Protein AF-A0ABD3F9X3-F1 (afdb_monomer_lite)

Structure (mmCIF, N/CA/C/O backbone):
data_AF-A0ABD3F9X3-F1
#
_entry.id   AF-A0ABD3F9X3-F1
#
loop_
_atom_site.group_PDB
_atom_site.id
_atom_site.type_symbol
_atom_site.label_atom_id
_atom_site.label_alt_id
_atom_site.label_comp_id
_atom_site.label_asym_id
_atom_site.label_entity_id
_atom_site.label_seq_id
_atom_site.pdbx_PDB_ins_code
_atom_site.Cartn_x
_atom_site.Cartn_y
_atom_site.Cartn_z
_atom_site.occupancy
_atom_site.B_iso_or_equiv
_atom_site.auth_seq_id
_atom_site.auth_comp_id
_atom_site.auth_asym_id
_atom_site.auth_atom_id
_atom_site.pdbx_PDB_model_num
ATOM 1 N N . MET A 1 1 ? 18.627 -18.345 17.639 1.00 71.25 1 MET A N 1
ATOM 2 C CA . MET A 1 1 ? 18.120 -17.095 17.024 1.00 71.25 1 MET A CA 1
ATOM 3 C C . MET A 1 1 ? 18.960 -16.843 15.781 1.00 71.25 1 MET A C 1
ATOM 5 O O . MET A 1 1 ? 20.141 -16.572 15.925 1.00 71.25 1 MET A O 1
ATOM 9 N N . SER A 1 2 ? 18.430 -17.073 14.577 1.00 87.88 2 SER A N 1
ATOM 10 C CA . SER A 1 2 ? 19.226 -16.998 13.341 1.00 87.88 2 SER A CA 1
ATOM 11 C C . SER A 1 2 ? 19.118 -15.614 12.701 1.00 87.88 2 SER A C 1
ATOM 13 O O . SER A 1 2 ? 18.020 -15.189 12.336 1.00 87.88 2 SER A O 1
ATOM 15 N N . ILE A 1 3 ? 20.249 -14.930 12.536 1.00 94.19 3 ILE A N 1
ATOM 16 C CA . ILE A 1 3 ? 20.340 -13.693 11.751 1.00 94.19 3 ILE A CA 1
ATOM 17 C C . ILE A 1 3 ? 20.357 -14.060 10.264 1.00 94.19 3 ILE A C 1
ATOM 19 O O . ILE A 1 3 ? 21.033 -15.006 9.862 1.00 94.19 3 ILE A O 1
ATOM 23 N N . ARG A 1 4 ? 19.620 -13.312 9.435 1.00 95.94 4 ARG A N 1
ATOM 24 C CA . ARG A 1 4 ? 19.539 -13.548 7.985 1.00 95.94 4 ARG A CA 1
ATOM 25 C C . ARG A 1 4 ? 20.047 -12.344 7.201 1.00 95.94 4 ARG A C 1
ATOM 27 O O . ARG A 1 4 ? 19.540 -11.240 7.371 1.00 95.94 4 ARG A O 1
ATOM 34 N N . LEU A 1 5 ? 20.977 -12.567 6.272 1.00 95.38 5 LEU A N 1
ATOM 35 C CA . LEU A 1 5 ? 21.348 -11.581 5.255 1.00 95.38 5 LEU A CA 1
ATOM 36 C C . LEU A 1 5 ? 20.452 -11.753 4.021 1.00 95.38 5 LEU A C 1
ATOM 38 O O . LEU A 1 5 ? 20.379 -12.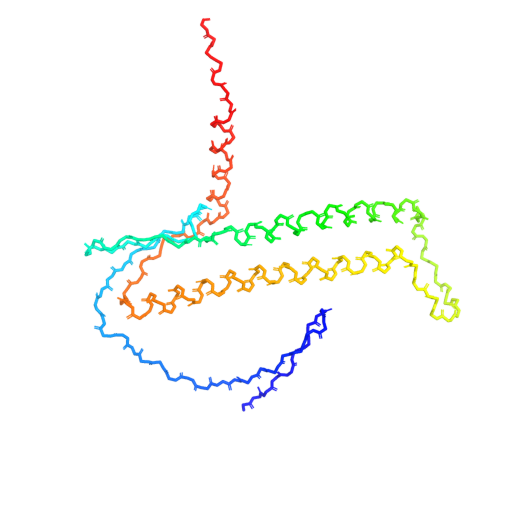833 3.436 1.00 95.38 5 LEU A O 1
ATOM 42 N N . GLN A 1 6 ? 19.772 -10.689 3.605 1.00 94.88 6 GLN A N 1
ATOM 43 C CA . GLN A 1 6 ? 18.919 -10.672 2.421 1.00 94.88 6 GLN A CA 1
ATOM 44 C C . GLN A 1 6 ? 19.454 -9.679 1.391 1.00 94.88 6 GLN A C 1
ATOM 46 O O . GLN A 1 6 ? 19.514 -8.478 1.639 1.00 94.88 6 GLN A O 1
ATOM 51 N N . ARG A 1 7 ? 19.765 -10.171 0.189 1.00 94.38 7 ARG A N 1
ATOM 52 C CA . ARG A 1 7 ? 20.078 -9.339 -0.978 1.00 94.38 7 ARG A CA 1
ATOM 53 C C . ARG A 1 7 ? 18.874 -9.255 -1.908 1.00 94.38 7 ARG A C 1
ATOM 55 O O . ARG A 1 7 ? 18.316 -10.275 -2.311 1.00 94.38 7 ARG A O 1
ATOM 62 N N . LEU A 1 8 ? 18.497 -8.046 -2.309 1.00 89.44 8 LEU A N 1
ATOM 63 C CA . LEU A 1 8 ? 17.461 -7.824 -3.314 1.00 89.44 8 LEU A CA 1
ATOM 64 C C . LEU A 1 8 ? 18.031 -7.864 -4.735 1.00 89.44 8 LEU A C 1
ATOM 66 O O . LEU A 1 8 ? 19.208 -7.590 -4.981 1.00 89.44 8 LEU A O 1
ATOM 70 N N . ARG A 1 9 ? 17.165 -8.145 -5.718 1.00 85.06 9 ARG A N 1
ATOM 71 C CA . ARG A 1 9 ? 17.543 -8.192 -7.145 1.00 85.06 9 ARG A CA 1
ATOM 72 C C . ARG A 1 9 ? 18.016 -6.835 -7.689 1.00 85.06 9 ARG A C 1
ATOM 74 O O . ARG A 1 9 ? 18.514 -6.745 -8.810 1.00 85.06 9 ARG A O 1
ATOM 81 N N . GLU A 1 10 ? 17.790 -5.774 -6.933 1.00 83.12 10 GLU A N 1
ATOM 82 C CA . GLU A 1 10 ? 18.141 -4.391 -7.209 1.00 83.12 10 GLU A CA 1
ATOM 83 C C . GLU A 1 10 ? 19.488 -4.012 -6.588 1.00 83.12 10 GLU A C 1
ATOM 85 O O . GLU A 1 10 ? 19.955 -2.913 -6.858 1.00 83.12 10 GLU A O 1
ATOM 90 N N . GLY A 1 11 ? 20.141 -4.918 -5.852 1.00 85.00 11 GLY A N 1
ATOM 91 C CA . GLY A 1 11 ? 21.464 -4.704 -5.258 1.00 85.00 11 GLY A CA 1
ATOM 92 C C . GLY A 1 11 ? 21.453 -4.120 -3.846 1.00 85.00 11 GLY A C 1
ATOM 93 O O . GLY A 1 11 ? 22.527 -3.858 -3.325 1.00 85.00 11 GLY A O 1
ATOM 94 N N . GLU A 1 12 ? 20.280 -3.941 -3.237 1.00 88.38 12 GLU A N 1
ATOM 95 C CA . GLU A 1 12 ? 20.146 -3.565 -1.823 1.00 88.38 12 GLU A CA 1
ATOM 96 C C . GLU A 1 12 ? 20.400 -4.784 -0.922 1.00 88.38 12 GLU A C 1
ATOM 98 O O . GLU A 1 12 ? 19.983 -5.897 -1.260 1.00 88.38 12 GLU A O 1
ATOM 103 N N . TYR A 1 13 ? 21.048 -4.568 0.223 1.00 94.25 13 TYR A N 1
ATOM 104 C CA . TYR A 1 13 ? 21.330 -5.588 1.234 1.00 94.25 13 TYR A CA 1
ATOM 105 C C . TYR A 1 13 ? 20.638 -5.219 2.546 1.00 94.25 13 TYR A C 1
ATOM 107 O O . TYR A 1 13 ? 20.617 -4.054 2.928 1.00 94.25 13 TYR A O 1
ATOM 115 N N . PHE A 1 14 ? 20.080 -6.216 3.226 1.00 94.31 14 PHE A N 1
ATOM 116 C CA . PHE A 1 14 ? 19.395 -6.074 4.507 1.00 94.31 14 PHE A CA 1
ATOM 117 C C . PHE A 1 14 ? 19.900 -7.146 5.466 1.00 94.31 14 PHE A C 1
ATOM 119 O O . PHE A 1 14 ? 19.950 -8.320 5.095 1.00 94.31 14 PHE A O 1
ATOM 126 N N . ILE A 1 15 ? 20.228 -6.758 6.696 1.00 96.56 15 ILE A N 1
ATOM 127 C CA . ILE A 1 15 ? 20.427 -7.695 7.803 1.00 96.56 15 ILE A CA 1
ATOM 128 C C . ILE A 1 15 ? 19.105 -7.780 8.556 1.00 96.56 15 ILE A C 1
ATOM 130 O O . ILE A 1 15 ? 18.513 -6.763 8.907 1.00 96.56 15 ILE A O 1
ATOM 134 N N . ILE A 1 16 ? 18.623 -8.998 8.768 1.00 95.31 16 ILE A N 1
ATOM 135 C CA . ILE A 1 16 ? 17.356 -9.269 9.435 1.00 95.31 16 ILE A CA 1
ATOM 136 C C . ILE A 1 16 ? 17.677 -9.973 10.737 1.00 95.31 16 ILE A C 1
ATOM 138 O O . ILE A 1 16 ? 18.122 -11.124 10.746 1.00 95.31 16 ILE A O 1
ATOM 142 N N . VAL A 1 17 ? 17.456 -9.242 11.821 1.00 95.19 17 VAL A N 1
ATOM 143 C CA . VAL A 1 17 ? 17.691 -9.688 13.188 1.00 95.19 17 VAL A CA 1
ATOM 144 C C . VAL A 1 17 ? 16.323 -9.931 13.818 1.00 95.19 17 VAL A C 1
ATOM 146 O O . VAL A 1 17 ? 15.580 -8.971 14.027 1.00 95.19 17 VAL A O 1
ATOM 149 N N . PRO A 1 18 ? 15.933 -11.192 14.073 1.00 94.19 18 PRO A N 1
ATOM 150 C CA . PRO A 1 18 ? 14.741 -11.466 14.864 1.00 94.19 18 PRO A CA 1
ATOM 151 C C . PRO A 1 18 ? 14.894 -10.807 16.235 1.00 94.19 18 PRO A C 1
ATOM 153 O O . PRO A 1 18 ? 15.991 -10.816 16.779 1.00 94.19 18 PRO A O 1
ATOM 156 N N . GLN A 1 19 ? 13.817 -10.275 16.809 1.00 92.38 19 GLN A N 1
ATOM 157 C CA . GLN A 1 19 ? 13.808 -9.742 18.171 1.00 92.38 19 GLN A CA 1
ATOM 158 C C . GLN A 1 19 ? 12.542 -10.220 18.879 1.00 92.38 19 GLN A C 1
ATOM 160 O O . GLN A 1 19 ? 11.452 -10.157 18.312 1.00 92.38 19 GLN A O 1
ATOM 165 N N . LYS A 1 20 ? 12.680 -10.702 20.119 1.00 91.62 20 LYS A N 1
ATOM 166 C CA . LYS A 1 20 ? 11.521 -10.944 20.982 1.00 91.62 20 LYS A CA 1
ATOM 167 C C . LYS A 1 20 ? 11.031 -9.591 21.489 1.00 91.62 20 LYS A C 1
ATOM 169 O O . LYS A 1 20 ? 11.803 -8.862 22.107 1.00 91.62 20 LYS A O 1
ATOM 174 N N . LYS A 1 21 ? 9.773 -9.257 21.214 1.00 90.38 21 LYS A N 1
ATOM 175 C CA . LYS A 1 21 ? 9.135 -8.025 21.681 1.00 90.38 21 LYS A CA 1
ATOM 176 C C . LYS A 1 21 ? 7.919 -8.398 22.518 1.00 90.38 21 LYS A C 1
ATOM 178 O O . LYS A 1 21 ? 7.063 -9.139 22.044 1.00 90.38 21 LYS A O 1
ATOM 183 N N . ALA A 1 22 ? 7.879 -7.916 23.756 1.00 89.94 22 ALA A N 1
ATOM 184 C CA . ALA A 1 22 ? 6.676 -7.979 24.571 1.00 89.94 22 ALA A CA 1
ATOM 185 C C . ALA A 1 22 ? 5.711 -6.883 24.105 1.00 89.94 22 ALA A C 1
ATOM 187 O O . ALA A 1 22 ? 6.139 -5.772 23.784 1.00 89.94 22 ALA A O 1
ATOM 188 N N . PHE A 1 23 ? 4.424 -7.206 24.050 1.00 84.56 23 PHE A N 1
ATOM 189 C CA . PHE A 1 23 ? 3.368 -6.250 23.744 1.00 84.56 23 PHE A CA 1
ATOM 190 C C . PHE A 1 23 ? 2.505 -6.088 24.986 1.00 84.56 23 PHE A C 1
ATOM 192 O O . PHE A 1 23 ? 2.075 -7.080 25.574 1.00 84.56 23 PHE A O 1
ATOM 199 N N . THR A 1 24 ? 2.273 -4.845 25.389 1.00 84.44 24 THR A N 1
ATOM 200 C CA . THR A 1 24 ? 1.299 -4.523 26.427 1.00 84.44 24 THR A CA 1
ATOM 201 C C . THR A 1 24 ? -0.093 -4.545 25.811 1.00 84.44 24 THR A C 1
ATOM 203 O O . THR A 1 24 ? -0.300 -4.072 24.691 1.00 84.44 24 THR A O 1
ATOM 206 N N . ARG A 1 25 ? -1.055 -5.134 26.522 1.00 81.69 25 ARG A N 1
ATOM 207 C CA . ARG A 1 25 ? -2.458 -5.083 26.110 1.00 81.69 25 ARG A CA 1
ATOM 208 C C . ARG A 1 25 ? -2.990 -3.677 26.386 1.00 81.69 25 ARG A C 1
ATOM 210 O O . ARG A 1 25 ? -2.644 -3.093 27.408 1.00 81.69 25 ARG A O 1
ATOM 217 N N . SER A 1 26 ? -3.802 -3.140 25.480 1.00 81.06 26 SER A N 1
ATOM 218 C CA . SER A 1 26 ? -4.503 -1.881 25.739 1.00 81.06 26 SER A CA 1
ATOM 219 C C . SER A 1 26 ? -5.590 -2.093 26.799 1.00 81.06 26 SER A C 1
ATOM 221 O O . SER A 1 26 ? -6.269 -3.120 26.785 1.00 81.06 26 SER A O 1
ATOM 223 N N . GLU A 1 27 ? -5.746 -1.123 27.699 1.00 87.56 27 GLU A N 1
ATOM 224 C CA . GLU A 1 27 ? -6.799 -1.085 28.729 1.00 87.56 27 GLU A CA 1
ATOM 225 C C . GLU A 1 27 ? -8.103 -0.461 28.214 1.00 87.56 27 GLU A C 1
ATOM 227 O O . GLU A 1 27 ? -9.106 -0.404 28.921 1.00 87.56 27 GLU A O 1
ATOM 232 N N . THR A 1 28 ? -8.099 0.029 26.973 1.00 89.00 28 THR A N 1
ATOM 233 C CA . THR A 1 28 ? -9.289 0.602 26.352 1.00 89.00 28 THR A CA 1
ATOM 234 C C . THR A 1 28 ? -10.413 -0.430 26.242 1.00 89.00 28 THR A C 1
ATOM 236 O O . THR A 1 28 ? -10.166 -1.616 26.031 1.00 89.00 28 THR A O 1
ATOM 239 N N . THR A 1 29 ? -11.656 0.034 26.328 1.00 91.94 29 THR A N 1
ATOM 240 C CA . THR A 1 29 ? -12.879 -0.750 26.076 1.00 91.94 29 THR A CA 1
ATOM 241 C C . THR A 1 29 ? -13.571 -0.334 24.778 1.00 91.94 29 THR A C 1
ATOM 243 O O . THR A 1 29 ? -14.627 -0.859 24.428 1.00 91.94 29 THR A O 1
ATOM 246 N N . ARG A 1 30 ? -12.975 0.616 24.047 1.00 93.94 30 ARG A N 1
ATOM 247 C CA . ARG A 1 30 ? -13.586 1.244 22.877 1.00 93.94 30 ARG A CA 1
ATOM 248 C C . ARG A 1 30 ? -13.723 0.266 21.726 1.00 93.94 30 ARG A C 1
ATOM 250 O O . ARG A 1 30 ? -12.880 -0.610 21.522 1.00 93.94 30 ARG A O 1
ATOM 257 N N . VAL A 1 31 ? -14.746 0.485 20.913 1.00 95.19 31 VAL A N 1
ATOM 258 C CA . VAL A 1 31 ? -15.016 -0.304 19.713 1.00 95.19 31 VAL A CA 1
ATOM 259 C C . VAL A 1 31 ? -15.056 0.630 18.515 1.00 95.19 31 VAL A C 1
ATOM 261 O O . VAL A 1 31 ? -15.644 1.703 18.587 1.00 95.19 31 VAL A O 1
ATOM 264 N N . CYS A 1 32 ? -14.446 0.229 17.406 1.00 96.19 32 CYS A N 1
ATOM 265 C CA . CYS A 1 32 ? -14.657 0.896 16.126 1.00 96.19 32 CYS A CA 1
ATOM 266 C C . CYS A 1 32 ? -14.989 -0.114 15.045 1.00 96.19 32 CYS A C 1
ATOM 268 O O . CYS A 1 32 ? -14.612 -1.282 15.126 1.00 96.19 32 CYS A O 1
ATOM 270 N N . ALA A 1 33 ? -15.618 0.366 13.987 1.00 95.31 33 ALA A N 1
ATOM 271 C CA . ALA A 1 33 ? -15.736 -0.352 12.738 1.00 95.31 33 ALA A CA 1
ATOM 272 C C . ALA A 1 33 ? -14.936 0.368 11.644 1.00 95.31 33 ALA A C 1
ATOM 274 O O . ALA A 1 33 ? -14.665 1.570 11.723 1.00 95.31 33 ALA A O 1
ATOM 275 N N . ILE A 1 34 ? -14.471 -0.408 10.670 1.00 94.44 34 ILE A N 1
ATOM 276 C CA . ILE A 1 34 ? -13.576 0.055 9.613 1.00 94.44 34 ILE A CA 1
ATOM 277 C C . ILE A 1 34 ? -14.172 -0.277 8.260 1.00 94.44 34 ILE A C 1
ATOM 279 O O . ILE A 1 34 ? -14.433 -1.442 8.010 1.00 94.44 34 ILE A O 1
ATOM 283 N N . ASP A 1 35 ? -14.278 0.694 7.360 1.00 90.25 35 ASP A N 1
ATOM 284 C CA . ASP A 1 35 ? -14.650 0.447 5.969 1.00 90.25 35 ASP A CA 1
ATOM 285 C C . ASP A 1 35 ? -13.419 0.585 5.066 1.00 90.25 35 ASP A C 1
ATOM 287 O O . ASP A 1 35 ? -12.847 1.682 4.984 1.00 90.25 35 ASP A O 1
ATOM 291 N N . PRO A 1 36 ? -12.968 -0.471 4.372 1.00 87.12 36 PRO A N 1
ATOM 292 C CA . PRO A 1 36 ? -12.105 -0.283 3.212 1.00 87.12 36 PRO A CA 1
ATOM 293 C C . PRO A 1 36 ? -12.832 0.528 2.138 1.00 87.12 36 PRO A C 1
ATOM 295 O O . PRO A 1 36 ? -14.019 0.346 1.903 1.00 87.12 36 PRO A O 1
ATOM 298 N N . GLY A 1 37 ? -12.103 1.361 1.401 1.00 84.06 37 GLY A N 1
ATOM 299 C CA . GLY A 1 37 ? -12.672 2.124 0.294 1.00 84.06 37 GLY A CA 1
ATOM 300 C C . GLY A 1 37 ? -11.819 2.073 -0.968 1.00 84.06 37 GLY A C 1
ATOM 301 O O . GLY A 1 37 ? -10.649 1.692 -0.956 1.00 84.06 37 GLY A O 1
ATOM 302 N N . VAL A 1 38 ? -12.413 2.495 -2.088 1.00 79.56 38 VAL A N 1
ATOM 303 C CA . VAL A 1 38 ? -11.671 2.697 -3.346 1.00 79.56 38 VAL A CA 1
ATOM 304 C C . VAL A 1 38 ? -10.963 4.057 -3.358 1.00 79.56 38 VAL A C 1
ATOM 306 O O . VAL A 1 38 ? -9.834 4.170 -3.832 1.00 79.56 38 VAL A O 1
ATOM 309 N N . ARG A 1 39 ? -11.612 5.102 -2.824 1.00 78.50 39 ARG A N 1
ATOM 310 C CA . ARG A 1 39 ? -11.062 6.471 -2.762 1.00 78.50 39 ARG A CA 1
ATOM 311 C C . ARG A 1 39 ? -10.221 6.705 -1.509 1.00 78.50 39 ARG A C 1
ATOM 313 O O . ARG A 1 39 ? -9.124 7.252 -1.597 1.00 78.50 39 ARG A O 1
ATOM 320 N N . ASN A 1 40 ? -10.737 6.272 -0.364 1.00 84.44 40 ASN A N 1
ATOM 321 C CA . ASN A 1 40 ? -10.026 6.280 0.908 1.00 84.44 40 ASN A CA 1
ATOM 322 C C . ASN A 1 40 ? -9.487 4.883 1.164 1.00 84.44 40 ASN A C 1
ATOM 324 O O . ASN A 1 40 ? -10.186 3.908 0.915 1.00 84.44 40 ASN A O 1
ATOM 328 N N . PHE A 1 41 ? -8.261 4.791 1.668 1.00 86.25 41 PHE A N 1
ATOM 329 C CA . PHE A 1 41 ? -7.660 3.505 1.993 1.00 86.25 41 PHE A CA 1
ATOM 330 C C . PHE A 1 41 ? -8.496 2.774 3.053 1.00 86.25 41 PHE A C 1
ATOM 332 O O . PHE A 1 41 ? -8.853 1.615 2.865 1.00 86.25 41 PHE A O 1
ATOM 339 N N . VAL A 1 42 ? -8.848 3.485 4.126 1.00 91.25 42 VAL A N 1
ATOM 340 C CA . VAL A 1 42 ? -9.698 3.007 5.219 1.00 91.25 42 VAL A CA 1
ATOM 341 C C . VAL A 1 42 ? -10.471 4.193 5.796 1.00 91.25 42 VAL A C 1
ATOM 343 O O . VAL A 1 42 ? -9.880 5.250 6.009 1.00 91.25 42 VAL A O 1
ATOM 346 N N . THR A 1 43 ? -11.754 4.017 6.097 1.00 93.06 43 THR A N 1
ATOM 347 C CA . THR A 1 43 ? -12.542 4.913 6.956 1.00 93.06 43 THR A CA 1
ATOM 348 C C . THR A 1 43 ? -12.790 4.225 8.295 1.00 93.06 43 THR A C 1
ATOM 350 O O . THR A 1 43 ? -13.157 3.059 8.318 1.00 93.06 43 THR A O 1
ATOM 353 N N . VAL A 1 44 ? -12.576 4.920 9.407 1.00 95.12 44 VAL A N 1
ATOM 354 C CA . VAL A 1 44 ? -12.806 4.413 10.766 1.00 95.12 44 VAL A CA 1
ATOM 355 C C . VAL A 1 44 ? -13.969 5.175 11.378 1.00 95.12 44 VAL A C 1
ATOM 357 O O . VAL A 1 44 ? -14.020 6.399 11.248 1.00 95.12 44 VAL A O 1
ATOM 360 N N . TYR A 1 45 ? -14.865 4.465 12.055 1.00 95.25 45 TYR A N 1
ATOM 361 C CA . TYR A 1 45 ? -16.022 5.024 12.750 1.00 95.25 45 TYR A CA 1
ATOM 362 C C . TYR A 1 45 ? -16.194 4.374 14.129 1.00 95.25 45 TYR A C 1
ATOM 364 O O . TYR A 1 45 ? -16.097 3.157 14.286 1.00 95.25 45 TYR A O 1
ATOM 372 N N . ASP A 1 46 ? -16.427 5.212 15.130 1.00 94.06 46 ASP A N 1
ATOM 373 C CA . ASP A 1 46 ? -16.553 4.887 16.553 1.00 94.06 46 ASP A CA 1
ATOM 374 C C . ASP A 1 46 ? -17.918 5.394 17.063 1.00 94.06 46 ASP A C 1
ATOM 376 O O . ASP A 1 46 ? -18.272 6.536 16.746 1.00 94.06 46 ASP A O 1
ATOM 380 N N . PRO A 1 47 ? -18.682 4.604 17.847 1.00 92.94 47 PRO A N 1
ATOM 381 C CA . PRO A 1 47 ? -19.944 5.037 18.456 1.00 92.94 47 PRO A CA 1
ATOM 382 C C . PRO A 1 47 ? -19.848 6.320 19.293 1.00 92.94 47 PRO A C 1
ATOM 384 O O . PRO A 1 47 ? -20.829 7.045 19.409 1.00 92.94 47 PRO A O 1
ATOM 387 N N . GLU A 1 48 ? -18.672 6.638 19.837 1.00 89.62 48 GLU A N 1
ATOM 388 C CA . GLU A 1 48 ? -18.415 7.877 20.585 1.00 89.62 48 GLU A CA 1
ATOM 389 C C . GLU A 1 48 ? -18.223 9.111 19.676 1.00 89.62 48 GLU A C 1
ATOM 391 O O . GLU A 1 48 ? -17.836 10.183 20.139 1.00 89.62 48 GLU A O 1
ATOM 396 N N . GLY A 1 49 ? -18.461 8.977 18.368 1.00 86.12 49 GLY A N 1
ATOM 397 C CA . GLY A 1 49 ? -18.483 10.086 17.413 1.00 86.12 49 GLY A CA 1
ATOM 398 C C . GLY A 1 49 ? -17.161 10.350 16.689 1.00 86.12 49 GLY A C 1
ATOM 399 O O . GLY A 1 49 ? -17.076 11.293 15.901 1.00 86.12 49 GLY A O 1
ATOM 400 N N . ARG A 1 50 ? -16.119 9.529 16.888 1.00 91.25 50 ARG A N 1
ATOM 401 C CA . ARG A 1 50 ? -14.885 9.652 16.092 1.00 91.25 50 ARG A CA 1
ATOM 402 C C . ARG A 1 50 ? -15.077 9.012 14.722 1.00 91.25 50 ARG A C 1
ATOM 404 O O . ARG A 1 50 ? -15.227 7.798 14.618 1.00 91.25 50 ARG A O 1
ATOM 411 N N . ALA A 1 51 ? -14.983 9.822 13.672 1.00 94.50 51 ALA A N 1
ATOM 412 C CA . ALA A 1 51 ? -14.949 9.356 12.293 1.00 94.50 51 ALA A CA 1
ATOM 413 C C . ALA A 1 51 ? -13.791 10.014 11.537 1.00 94.50 51 ALA A C 1
ATOM 415 O O . ALA A 1 51 ? -13.670 11.238 11.516 1.00 94.50 51 ALA A O 1
ATOM 416 N N . PHE A 1 52 ? -12.924 9.215 10.917 1.00 93.44 52 PHE A N 1
ATOM 417 C CA . PHE A 1 52 ? -11.829 9.735 10.096 1.00 93.44 52 PHE A CA 1
ATOM 418 C C . PHE A 1 52 ? -11.471 8.772 8.967 1.00 93.44 52 PHE A C 1
ATOM 420 O O . PHE A 1 52 ? -11.731 7.574 9.039 1.00 93.44 52 PHE A O 1
ATOM 427 N N . SER A 1 53 ? -10.849 9.298 7.914 1.00 92.62 53 SER A N 1
ATOM 428 C CA . SER A 1 53 ? -10.370 8.497 6.789 1.00 92.62 53 SER A CA 1
ATOM 429 C C . SER A 1 53 ? -8.857 8.589 6.641 1.00 92.62 53 SER A C 1
ATOM 431 O O . SER A 1 53 ? -8.242 9.632 6.860 1.00 92.62 53 SER A O 1
ATOM 433 N N . VAL A 1 54 ? -8.254 7.472 6.256 1.00 92.06 54 VAL A N 1
ATOM 434 C CA . VAL A 1 54 ? -6.848 7.355 5.886 1.00 92.06 54 VAL A CA 1
ATOM 435 C C . VAL A 1 54 ? -6.767 7.373 4.366 1.00 92.06 54 VAL A C 1
ATOM 437 O O . VAL A 1 54 ? -7.442 6.598 3.688 1.00 92.06 54 VAL A O 1
ATOM 440 N N . ASN A 1 55 ? -5.931 8.247 3.812 1.00 89.94 55 ASN A N 1
ATOM 441 C CA . ASN A 1 55 ? -5.776 8.420 2.369 1.00 89.94 55 ASN A CA 1
ATOM 442 C C . ASN A 1 55 ? -4.305 8.634 1.965 1.00 89.94 55 ASN A C 1
ATOM 444 O O . ASN A 1 55 ? -3.421 8.816 2.804 1.00 89.94 55 ASN A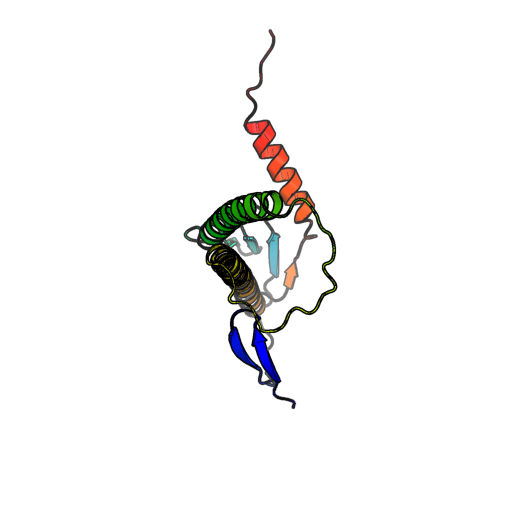 O 1
ATOM 448 N N . ASP A 1 56 ? -4.035 8.575 0.657 1.00 88.56 56 ASP A N 1
ATOM 449 C CA . ASP A 1 56 ? -2.728 8.902 0.066 1.00 88.56 56 ASP A CA 1
ATOM 450 C C . ASP A 1 56 ? -2.563 10.426 -0.031 1.00 88.56 56 ASP A C 1
ATOM 452 O O . ASP A 1 56 ? -2.707 11.024 -1.106 1.00 88.56 56 ASP A O 1
ATOM 456 N N . SER A 1 57 ? -2.280 11.061 1.109 1.00 82.12 57 SER A N 1
ATOM 457 C CA . SER A 1 57 ? -2.042 12.504 1.169 1.00 82.12 57 SER A CA 1
ATOM 458 C C . SER A 1 57 ? -0.949 12.928 0.175 1.00 82.12 57 SER A C 1
ATOM 460 O O . SER A 1 57 ? 0.101 12.291 0.025 1.00 82.12 57 SER A O 1
ATOM 462 N N . GLY A 1 58 ? -1.228 13.988 -0.588 1.00 82.88 58 GLY A N 1
ATOM 463 C CA . GLY A 1 58 ? -0.336 14.481 -1.640 1.00 82.88 58 GLY A CA 1
ATOM 464 C C . GLY A 1 58 ? -0.213 13.574 -2.875 1.00 82.88 58 GLY A C 1
ATOM 465 O O . GLY A 1 58 ? 0.627 13.847 -3.744 1.00 82.88 58 GLY A O 1
ATOM 466 N N . SER A 1 59 ? -1.043 12.525 -2.996 1.00 87.62 59 SER A N 1
ATOM 467 C CA . SER A 1 59 ? -1.058 11.583 -4.127 1.00 87.62 59 SER A CA 1
ATOM 468 C C . SER A 1 59 ? 0.297 10.900 -4.369 1.00 87.62 59 SER A C 1
ATOM 470 O O . SER A 1 59 ? 0.710 10.700 -5.516 1.00 87.62 59 SER A O 1
ATOM 472 N N . THR A 1 60 ? 1.045 10.599 -3.308 1.00 89.38 60 THR A N 1
ATOM 473 C CA . THR A 1 60 ? 2.415 10.077 -3.395 1.00 89.38 60 THR A CA 1
ATOM 474 C C . THR A 1 60 ? 2.452 8.683 -4.016 1.00 89.38 60 THR A C 1
ATOM 476 O O . THR A 1 60 ? 3.253 8.419 -4.921 1.00 89.38 60 T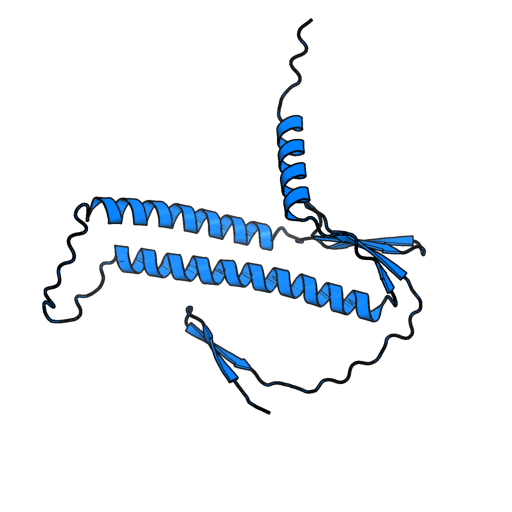HR A O 1
ATOM 479 N N . VAL A 1 61 ? 1.572 7.788 -3.570 1.00 91.62 61 VAL A N 1
ATOM 480 C CA . VAL A 1 61 ? 1.408 6.445 -4.136 1.00 91.62 61 VAL A CA 1
ATOM 481 C C . VAL A 1 61 ? 0.923 6.546 -5.581 1.00 91.62 61 VAL A C 1
ATOM 483 O O . VAL A 1 61 ? 1.529 5.946 -6.475 1.00 91.62 61 VAL A O 1
ATOM 486 N N . LYS A 1 62 ? -0.080 7.392 -5.848 1.00 91.31 62 LYS A N 1
ATOM 487 C CA . LYS A 1 62 ? -0.601 7.630 -7.207 1.00 91.31 62 LYS A CA 1
ATOM 488 C C . LYS A 1 62 ? 0.480 8.128 -8.175 1.00 91.31 62 LYS A C 1
ATOM 490 O O . LYS A 1 62 ? 0.595 7.615 -9.288 1.00 91.31 62 LYS A O 1
ATOM 495 N N . LYS A 1 63 ? 1.316 9.088 -7.766 1.00 93.69 63 LYS A N 1
ATOM 496 C CA . LYS A 1 63 ? 2.442 9.613 -8.567 1.00 93.69 63 LYS A CA 1
ATOM 497 C C . LYS A 1 63 ? 3.448 8.514 -8.915 1.00 93.69 63 LYS A C 1
ATOM 499 O O . LYS A 1 63 ? 3.894 8.422 -10.059 1.00 93.69 63 LYS A O 1
ATOM 504 N N . LYS A 1 64 ? 3.781 7.647 -7.954 1.00 93.62 64 LYS A N 1
ATOM 505 C CA . LYS A 1 64 ? 4.688 6.514 -8.190 1.00 93.62 64 LYS A CA 1
ATOM 506 C C . LYS A 1 64 ? 4.083 5.484 -9.151 1.00 93.62 64 LYS A C 1
ATOM 508 O O . LYS A 1 64 ? 4.813 4.992 -10.009 1.00 93.62 64 LYS A O 1
ATOM 513 N N . PHE A 1 65 ? 2.783 5.189 -9.054 1.00 93.81 65 PHE A N 1
ATOM 514 C CA . PHE A 1 65 ? 2.097 4.314 -10.014 1.00 93.81 65 PHE A CA 1
ATOM 515 C C . PHE A 1 65 ? 2.138 4.883 -11.435 1.00 93.81 65 PHE A C 1
ATOM 517 O O . PHE A 1 65 ? 2.611 4.197 -12.337 1.00 93.81 65 PHE A O 1
ATOM 524 N N . LYS A 1 66 ? 1.801 6.168 -11.615 1.00 95.50 66 LYS A N 1
ATOM 525 C CA . LYS A 1 66 ? 1.923 6.848 -12.918 1.00 95.50 66 LYS A CA 1
ATOM 526 C C . LYS A 1 66 ? 3.337 6.740 -13.499 1.00 95.50 66 LYS A C 1
ATOM 528 O O . LYS A 1 66 ? 3.507 6.444 -14.679 1.00 95.50 66 LYS A O 1
ATOM 533 N N . ALA A 1 67 ? 4.364 6.931 -12.669 1.00 95.62 67 ALA A N 1
ATOM 534 C CA . ALA A 1 67 ? 5.752 6.777 -13.098 1.00 95.62 67 ALA A CA 1
ATOM 535 C C . ALA A 1 67 ? 6.083 5.329 -13.507 1.00 95.62 67 ALA A C 1
ATOM 537 O O . ALA A 1 67 ? 6.802 5.111 -14.482 1.00 95.62 67 ALA A O 1
ATOM 538 N N . VAL A 1 68 ? 5.567 4.331 -12.781 1.00 96.62 68 VAL A N 1
ATOM 539 C CA . VAL A 1 68 ? 5.714 2.911 -13.137 1.00 96.62 68 VAL A CA 1
ATOM 540 C C . VAL A 1 68 ? 5.065 2.614 -14.483 1.00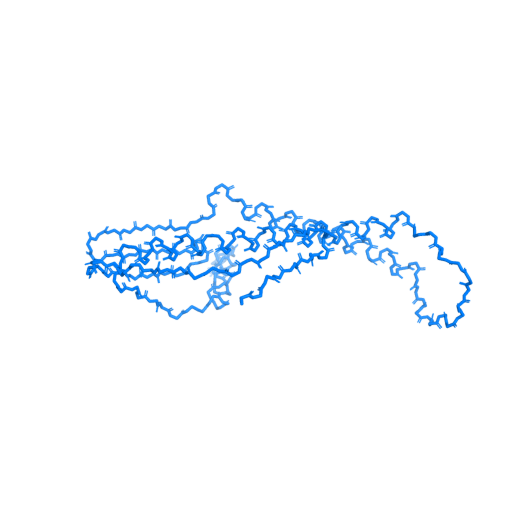 96.62 68 VAL A C 1
ATOM 542 O O . VAL A 1 68 ? 5.696 1.953 -15.308 1.00 96.62 68 VAL A O 1
ATOM 545 N N . ASP A 1 69 ? 3.862 3.119 -14.729 1.00 96.69 69 ASP A N 1
ATOM 546 C CA . ASP A 1 69 ? 3.135 2.867 -15.972 1.00 96.69 69 ASP A CA 1
ATOM 547 C C . ASP A 1 69 ? 3.816 3.530 -17.169 1.00 96.69 69 ASP A C 1
ATOM 549 O O . ASP A 1 69 ? 4.048 2.864 -18.179 1.00 96.69 69 ASP A O 1
ATOM 553 N N . ALA A 1 70 ? 4.287 4.772 -17.021 1.00 97.38 70 ALA A N 1
ATOM 554 C CA . ALA A 1 70 ? 5.108 5.431 -18.036 1.00 97.38 70 ALA A CA 1
ATOM 555 C C . ALA A 1 70 ? 6.386 4.628 -18.350 1.00 97.38 70 ALA A C 1
ATOM 557 O O . ALA A 1 70 ? 6.741 4.412 -19.509 1.00 97.38 70 ALA A O 1
ATOM 558 N N . MET A 1 71 ? 7.072 4.108 -17.325 1.00 97.31 71 MET A N 1
ATOM 559 C CA . MET A 1 71 ? 8.254 3.266 -17.529 1.00 97.31 71 MET A CA 1
ATOM 560 C C . MET A 1 71 ? 7.926 1.929 -18.204 1.00 97.31 71 MET A C 1
ATOM 562 O O . MET A 1 71 ? 8.708 1.461 -19.035 1.00 97.31 71 MET A O 1
ATOM 566 N N . LYS A 1 72 ? 6.801 1.296 -17.853 1.00 96.81 72 LYS A N 1
ATOM 567 C CA . LYS A 1 72 ? 6.332 0.057 -18.492 1.00 96.81 72 LYS A CA 1
ATOM 568 C C . LYS A 1 72 ? 5.990 0.291 -19.959 1.00 96.81 72 LYS A C 1
ATOM 570 O O . LYS A 1 72 ? 6.381 -0.526 -20.790 1.00 96.81 72 LYS A O 1
ATOM 575 N N . PHE A 1 73 ? 5.338 1.407 -20.275 1.00 97.06 73 PHE A N 1
ATOM 576 C CA . PHE A 1 73 ? 5.030 1.804 -21.644 1.00 97.06 73 PHE A CA 1
ATOM 577 C C . PHE A 1 73 ? 6.309 1.934 -22.485 1.00 97.06 73 PHE A C 1
ATOM 579 O O . PHE A 1 73 ? 6.459 1.257 -23.504 1.00 97.06 73 PHE A O 1
ATOM 586 N N . THR A 1 74 ? 7.298 2.685 -21.994 1.00 96.56 74 THR A N 1
ATOM 587 C CA . THR A 1 74 ? 8.607 2.813 -22.655 1.00 96.56 74 THR A CA 1
ATOM 588 C C . THR A 1 74 ? 9.310 1.462 -22.812 1.00 96.56 74 THR A C 1
ATOM 590 O O . THR A 1 74 ? 9.896 1.171 -23.858 1.00 96.56 74 THR A O 1
ATOM 593 N N . LEU A 1 75 ? 9.255 0.599 -21.791 1.00 96.69 75 LEU A N 1
ATOM 594 C CA . LEU A 1 75 ? 9.849 -0.737 -21.859 1.00 96.69 75 LEU A CA 1
ATOM 595 C C . LEU A 1 75 ? 9.188 -1.595 -22.943 1.00 96.69 75 LEU A C 1
ATOM 597 O O . LEU A 1 75 ? 9.898 -2.294 -23.667 1.00 96.69 75 LEU A O 1
ATOM 601 N N . ALA A 1 76 ? 7.862 -1.528 -23.065 1.00 95.75 76 ALA A N 1
ATOM 602 C CA . ALA A 1 76 ? 7.110 -2.272 -24.065 1.00 95.75 76 ALA A CA 1
ATOM 603 C C . ALA A 1 76 ? 7.519 -1.873 -25.489 1.00 95.75 76 ALA A C 1
ATOM 605 O O . ALA A 1 76 ? 7.743 -2.756 -26.316 1.00 95.75 76 ALA A O 1
ATOM 606 N N . GLY A 1 77 ? 7.705 -0.575 -25.759 1.00 94.69 77 GLY A N 1
ATOM 607 C CA . GLY A 1 77 ? 8.230 -0.088 -27.041 1.00 94.69 77 GLY A CA 1
ATOM 608 C C . GLY A 1 77 ? 9.613 -0.664 -27.364 1.00 94.69 77 GLY A C 1
ATOM 609 O O . GLY A 1 77 ? 9.808 -1.290 -28.406 1.00 94.69 77 GLY A O 1
ATOM 610 N N . LEU A 1 78 ? 10.553 -0.577 -26.417 1.00 92.50 78 LEU A N 1
ATOM 611 C CA . LEU A 1 78 ? 11.906 -1.128 -26.586 1.00 92.50 78 LEU A CA 1
ATOM 612 C C . LEU A 1 78 ? 11.919 -2.655 -26.764 1.00 92.50 78 LEU A C 1
ATOM 614 O O . LEU A 1 78 ? 12.794 -3.205 -27.441 1.00 92.50 78 LEU A O 1
ATOM 618 N N . ASP A 1 79 ? 10.989 -3.363 -26.123 1.00 92.06 79 ASP A N 1
ATOM 619 C CA . ASP A 1 79 ? 10.844 -4.806 -26.284 1.00 92.06 79 ASP A CA 1
ATOM 620 C C . ASP A 1 79 ? 10.245 -5.173 -27.646 1.00 92.06 79 ASP A C 1
ATOM 622 O O . ASP A 1 79 ? 10.733 -6.128 -28.253 1.00 92.06 79 ASP A O 1
ATOM 626 N N . LYS A 1 80 ? 9.283 -4.401 -28.172 1.00 92.62 80 LYS A N 1
ATOM 627 C CA . LYS A 1 80 ? 8.779 -4.554 -29.549 1.00 92.62 80 LYS A CA 1
ATOM 628 C C . LYS A 1 80 ? 9.901 -4.367 -30.572 1.00 92.62 80 LYS A C 1
ATOM 630 O O . LYS A 1 80 ? 10.149 -5.275 -31.362 1.00 92.62 80 LYS A O 1
ATOM 635 N N . GLU A 1 81 ? 10.657 -3.271 -30.486 1.00 90.19 81 GLU A N 1
ATOM 636 C CA . GLU A 1 81 ? 11.810 -3.023 -31.368 1.00 90.19 81 GLU A CA 1
ATOM 637 C C . GLU A 1 81 ? 12.843 -4.153 -31.311 1.00 90.19 81 GLU A C 1
ATOM 639 O O . GLU A 1 81 ? 13.415 -4.554 -32.322 1.00 90.19 81 GLU A O 1
ATOM 644 N N . SER A 1 82 ? 13.124 -4.669 -30.112 1.00 87.31 82 SER A N 1
ATOM 645 C CA . SER A 1 82 ? 14.083 -5.759 -29.958 1.00 87.31 82 SER A CA 1
ATOM 646 C C . SER A 1 82 ? 13.584 -7.073 -30.542 1.00 87.31 82 SER A C 1
ATOM 648 O O . SER A 1 82 ? 14.423 -7.863 -30.966 1.00 87.31 82 SER A O 1
ATOM 650 N N . LYS A 1 83 ? 12.277 -7.346 -30.484 1.00 87.56 83 LYS A N 1
ATOM 651 C CA . LYS A 1 83 ? 11.680 -8.548 -31.074 1.00 87.56 83 LYS A CA 1
ATOM 652 C C . LYS A 1 83 ? 11.707 -8.463 -32.600 1.00 87.56 83 LYS A C 1
ATOM 654 O O . LYS A 1 83 ? 12.096 -9.433 -33.230 1.00 87.56 83 LYS A O 1
ATOM 659 N N . ALA A 1 84 ? 11.421 -7.292 -33.171 1.00 88.44 84 ALA A N 1
ATOM 660 C CA . ALA A 1 84 ? 11.487 -7.067 -34.617 1.00 88.44 84 ALA A CA 1
ATOM 661 C C . ALA A 1 84 ? 12.885 -7.335 -35.213 1.00 88.44 84 ALA A C 1
ATOM 663 O O . ALA A 1 84 ? 13.002 -7.813 -36.332 1.00 88.44 84 ALA A O 1
ATOM 664 N N . LYS A 1 85 ? 13.960 -7.082 -34.451 1.00 81.56 85 LYS A N 1
ATOM 665 C CA . LYS A 1 85 ? 15.351 -7.356 -34.874 1.00 81.56 85 LYS A CA 1
ATOM 666 C C . LYS A 1 85 ? 15.766 -8.826 -34.811 1.00 81.56 85 LYS A C 1
ATOM 668 O O . LYS A 1 85 ? 16.832 -9.176 -35.309 1.00 81.56 85 LYS A O 1
ATOM 673 N N . HIS A 1 86 ? 14.983 -9.659 -34.137 1.00 74.50 86 HIS A N 1
ATOM 674 C CA . HIS A 1 86 ? 15.251 -11.081 -33.961 1.00 74.50 86 HIS A CA 1
ATOM 675 C C . HIS A 1 86 ? 13.969 -11.866 -34.271 1.00 74.50 86 HIS A C 1
ATOM 677 O O . HIS A 1 86 ? 13.359 -12.403 -33.341 1.00 74.50 86 HIS A O 1
ATOM 683 N N . PRO A 1 87 ? 13.529 -11.873 -35.545 1.00 68.62 87 PRO A N 1
ATOM 684 C CA . PRO A 1 87 ? 12.305 -12.561 -35.950 1.00 68.62 87 PRO A CA 1
ATOM 685 C C . PRO A 1 87 ? 12.442 -14.075 -35.752 1.00 68.62 87 PRO A C 1
ATOM 687 O O . PRO A 1 87 ? 11.556 -14.710 -35.179 1.00 68.62 87 PRO A O 1
ATOM 690 N N . ASP A 1 88 ? 13.608 -14.623 -36.094 1.00 71.31 88 ASP A N 1
ATOM 691 C CA . ASP A 1 88 ? 13.862 -16.051 -35.986 1.00 71.31 88 ASP A CA 1
ATOM 692 C C . ASP A 1 88 ? 14.376 -16.417 -34.592 1.00 71.31 88 ASP A C 1
ATOM 694 O O . ASP A 1 88 ? 15.497 -16.093 -34.187 1.00 71.31 88 ASP A O 1
ATOM 698 N N . LYS A 1 89 ? 13.554 -17.149 -33.836 1.00 64.75 89 LYS A N 1
ATOM 699 C CA . LYS A 1 89 ? 13.916 -17.708 -32.525 1.00 64.75 89 LYS A CA 1
ATOM 700 C C . LYS A 1 89 ? 14.713 -19.006 -32.657 1.00 64.75 89 LYS A C 1
ATOM 702 O O . LYS A 1 89 ? 14.509 -19.922 -31.864 1.00 64.75 89 LYS A O 1
ATOM 707 N N . VAL A 1 90 ? 15.603 -19.120 -33.644 1.00 65.81 90 VAL A N 1
ATOM 708 C CA . VAL A 1 90 ? 16.412 -20.336 -33.782 1.00 65.81 90 VAL A CA 1
ATOM 709 C C . VAL A 1 90 ? 17.373 -20.400 -32.593 1.00 65.81 90 VAL A C 1
ATOM 711 O O . VAL A 1 90 ? 18.203 -19.495 -32.429 1.00 65.81 90 VAL A O 1
ATOM 714 N N . PRO A 1 91 ? 17.294 -21.430 -31.728 1.00 57.88 91 PRO A N 1
ATOM 715 C CA . PRO A 1 91 ? 18.224 -21.576 -30.623 1.00 57.88 91 PRO A CA 1
ATOM 716 C C . PRO A 1 91 ? 19.600 -21.875 -31.212 1.00 57.88 91 PRO A C 1
ATOM 718 O O . PRO A 1 91 ? 19.906 -22.999 -31.605 1.00 57.88 91 PRO A O 1
ATOM 721 N N . THR A 1 92 ? 20.462 -20.868 -31.292 1.00 59.03 92 THR A N 1
ATOM 722 C CA . THR A 1 92 ? 21.844 -21.075 -31.721 1.00 59.03 92 THR A CA 1
ATOM 723 C C . THR A 1 92 ? 22.610 -21.754 -30.582 1.00 59.03 92 THR A C 1
ATOM 725 O O . THR A 1 92 ? 23.270 -21.114 -29.772 1.00 59.03 92 THR A O 1
ATOM 728 N N . LYS A 1 93 ? 22.541 -23.093 -30.516 1.00 55.62 93 LYS A N 1
ATOM 729 C CA . LYS A 1 93 ? 23.302 -23.958 -29.586 1.00 55.62 93 LYS A CA 1
ATOM 730 C C . LYS A 1 93 ? 24.824 -23.952 -29.824 1.00 55.62 93 LYS A C 1
ATOM 732 O O . LYS A 1 93 ? 25.547 -24.763 -29.256 1.00 55.62 93 LYS A O 1
ATOM 737 N N . ARG A 1 94 ? 25.357 -23.033 -30.630 1.00 58.41 94 ARG A N 1
ATOM 738 C CA . ARG A 1 94 ? 26.804 -22.857 -30.780 1.00 58.41 94 ARG A CA 1
ATOM 739 C C . ARG A 1 94 ? 27.289 -21.921 -29.676 1.00 58.41 94 ARG A C 1
ATOM 741 O O . ARG A 1 94 ? 27.124 -20.707 -29.788 1.00 58.41 94 ARG A O 1
ATOM 748 N N . LYS A 1 95 ? 27.903 -22.478 -28.621 1.00 56.00 95 LYS A N 1
ATOM 749 C CA . LYS A 1 95 ? 28.739 -21.727 -27.664 1.00 56.00 95 LYS A CA 1
ATOM 750 C C . LYS A 1 95 ? 29.910 -21.096 -28.434 1.00 56.00 95 LYS A C 1
ATOM 752 O O . LYS A 1 95 ? 31.008 -21.632 -28.466 1.00 56.00 95 LYS A O 1
ATOM 757 N N . ARG A 1 96 ? 29.671 -19.973 -29.110 1.00 53.69 96 ARG A N 1
ATOM 758 C CA . ARG A 1 96 ? 30.737 -19.144 -29.677 1.00 53.69 96 ARG A CA 1
ATOM 759 C C . ARG A 1 96 ? 31.358 -18.360 -28.521 1.00 53.69 96 ARG A C 1
ATOM 761 O O . ARG A 1 96 ? 30.630 -17.741 -27.747 1.00 53.69 96 ARG A O 1
ATOM 768 N N . GLY A 1 97 ? 32.675 -18.493 -28.378 1.00 54.72 97 GLY A N 1
ATOM 769 C CA . GLY A 1 97 ? 33.458 -18.070 -27.221 1.00 54.72 97 GLY A CA 1
ATOM 770 C C . GLY A 1 97 ? 33.294 -16.604 -26.810 1.00 54.72 97 GLY A C 1
ATOM 771 O O . GLY A 1 97 ? 32.874 -15.753 -27.593 1.00 54.72 97 GLY A O 1
ATOM 772 N N . GLY A 1 98 ? 33.655 -16.341 -25.551 1.00 60.59 98 GLY A N 1
ATOM 773 C CA . GLY A 1 98 ? 33.734 -15.010 -24.949 1.00 60.59 98 GLY A CA 1
ATOM 774 C C . GLY A 1 98 ? 32.381 -14.348 -24.668 1.00 60.59 98 GLY A C 1
ATOM 775 O O . GLY A 1 98 ? 31.485 -14.278 -25.508 1.00 60.59 98 GLY A O 1
ATOM 776 N N . ARG A 1 99 ? 32.215 -13.792 -23.464 1.00 61.75 99 ARG A N 1
ATOM 777 C CA . ARG A 1 99 ? 31.015 -13.032 -23.080 1.00 61.75 99 ARG A CA 1
ATOM 778 C C . ARG A 1 99 ? 30.945 -11.734 -23.903 1.00 61.75 99 ARG A C 1
ATOM 780 O O . ARG A 1 99 ? 31.468 -10.711 -23.474 1.00 61.75 99 ARG A O 1
ATOM 787 N N . LYS A 1 100 ? 30.301 -11.752 -25.080 1.00 68.06 100 LYS A N 1
ATOM 788 C CA . LYS A 1 100 ? 30.115 -10.541 -25.904 1.00 68.06 100 LYS A CA 1
ATOM 789 C C . LYS A 1 100 ? 29.448 -9.428 -25.088 1.00 68.06 100 LYS A C 1
ATOM 791 O O . LYS A 1 100 ? 28.450 -9.645 -24.390 1.00 68.06 100 LYS A O 1
ATOM 796 N N . SER A 1 101 ? 30.005 -8.224 -25.189 1.00 75.69 101 SER A N 1
ATOM 797 C CA . SER A 1 101 ? 29.523 -7.038 -24.480 1.00 75.69 101 SER A CA 1
ATOM 798 C C . SER A 1 101 ? 28.070 -6.728 -24.868 1.00 75.69 101 SER A C 1
ATOM 800 O O . SER A 1 101 ? 27.712 -6.698 -26.044 1.00 75.69 101 SER A O 1
ATOM 802 N N . LYS A 1 102 ? 27.195 -6.511 -23.878 1.00 80.69 102 LYS A N 1
ATOM 803 C CA . LYS A 1 102 ? 25.764 -6.240 -24.114 1.00 80.69 102 LYS A CA 1
ATOM 804 C C . LYS A 1 102 ? 25.569 -4.916 -24.873 1.00 80.69 102 LYS A C 1
ATOM 806 O O . LYS A 1 102 ? 26.196 -3.909 -24.540 1.00 80.69 102 LYS A O 1
ATOM 811 N N . THR A 1 103 ? 24.628 -4.872 -25.816 1.00 87.38 103 THR A N 1
ATOM 812 C CA . THR A 1 103 ? 24.311 -3.642 -26.568 1.00 87.38 103 THR A CA 1
ATOM 813 C C . THR A 1 103 ? 23.776 -2.524 -25.662 1.00 87.38 103 THR A C 1
ATOM 815 O O . THR A 1 103 ? 23.206 -2.791 -24.597 1.00 87.38 103 THR A O 1
ATOM 818 N N . LYS A 1 104 ? 23.909 -1.257 -26.091 1.00 89.50 104 LYS A N 1
ATOM 819 C CA . LYS A 1 104 ? 23.345 -0.093 -25.373 1.00 89.50 104 LYS A CA 1
ATOM 820 C C . LYS A 1 104 ? 21.838 -0.270 -25.117 1.00 89.50 104 LYS A C 1
ATOM 822 O O . LYS A 1 104 ? 21.405 -0.151 -23.972 1.00 89.50 104 LYS A O 1
ATOM 827 N N . LYS A 1 105 ? 21.070 -0.701 -26.131 1.00 88.81 105 LYS A N 1
ATOM 828 C CA . LYS A 1 105 ? 19.626 -1.002 -26.016 1.00 88.81 105 LYS A CA 1
ATOM 829 C C . LYS A 1 105 ? 19.321 -2.120 -25.007 1.00 88.81 105 LYS A C 1
ATOM 831 O O . LYS A 1 105 ? 18.368 -2.021 -24.237 1.00 88.81 105 LYS A O 1
ATOM 836 N N . HIS A 1 106 ? 20.137 -3.179 -24.944 1.00 89.62 106 HIS A N 1
ATOM 837 C CA . HIS A 1 106 ? 19.989 -4.209 -23.907 1.00 89.62 106 HIS A CA 1
ATOM 838 C C . HIS A 1 106 ? 20.194 -3.623 -22.502 1.00 89.62 106 HIS A C 1
ATOM 840 O O . HIS A 1 106 ? 19.404 -3.892 -21.595 1.00 89.62 106 HIS A O 1
ATOM 846 N N . ARG A 1 107 ? 21.250 -2.822 -22.300 1.00 90.81 107 ARG A N 1
ATOM 847 C CA . ARG A 1 107 ? 21.525 -2.183 -21.000 1.00 90.81 107 ARG A CA 1
ATOM 848 C C . ARG A 1 107 ? 20.419 -1.207 -20.606 1.00 90.81 107 ARG A C 1
ATOM 850 O O . ARG A 1 107 ? 20.032 -1.203 -19.442 1.00 90.81 107 ARG A O 1
ATOM 857 N N . GLN A 1 108 ? 19.878 -0.447 -21.557 1.00 92.94 108 GLN A N 1
ATOM 858 C CA . GLN A 1 108 ? 18.754 0.466 -21.341 1.00 92.94 108 GLN A CA 1
ATOM 859 C C . GLN A 1 108 ? 17.515 -0.281 -20.830 1.00 92.94 108 GLN A C 1
ATOM 861 O O . GLN A 1 108 ? 17.015 0.047 -19.756 1.00 92.94 108 GLN A O 1
ATOM 866 N N . ARG A 1 109 ? 17.083 -1.352 -21.513 1.00 93.62 109 ARG A N 1
ATOM 867 C CA . ARG A 1 109 ? 15.957 -2.190 -21.055 1.00 93.62 109 ARG A CA 1
ATOM 868 C C . ARG A 1 109 ? 16.199 -2.796 -19.678 1.00 93.62 109 ARG A C 1
ATOM 870 O O . ARG A 1 109 ? 15.308 -2.803 -18.835 1.00 93.62 109 ARG A O 1
ATOM 877 N N . TYR A 1 110 ? 17.412 -3.285 -19.424 1.00 92.31 110 TYR A N 1
ATOM 878 C CA . TYR A 1 110 ? 17.779 -3.826 -18.117 1.00 92.31 110 TYR A CA 1
ATOM 879 C C . TYR A 1 110 ? 17.690 -2.771 -17.002 1.00 92.31 110 TYR A C 1
ATOM 881 O O . TYR A 1 110 ? 17.114 -3.042 -15.946 1.00 92.31 110 TYR A O 1
ATOM 889 N N . ARG A 1 111 ? 18.217 -1.562 -17.240 1.00 92.38 111 ARG A N 1
ATOM 890 C CA . ARG A 1 111 ? 18.126 -0.427 -16.306 1.00 92.38 111 ARG A CA 1
ATOM 891 C C . ARG A 1 111 ? 16.670 -0.037 -16.055 1.00 92.38 111 ARG A C 1
ATOM 893 O O . ARG A 1 111 ? 16.285 0.116 -14.900 1.00 92.38 111 ARG A O 1
ATOM 900 N N . LEU A 1 112 ? 15.853 0.024 -17.105 1.00 94.88 112 LEU A N 1
ATOM 901 C CA . LEU A 1 112 ? 14.431 0.348 -16.999 1.00 94.88 112 LEU A CA 1
ATOM 902 C C . LEU A 1 112 ? 13.663 -0.707 -16.189 1.00 94.88 112 LEU A C 1
ATOM 904 O O . LEU A 1 112 ? 12.955 -0.360 -15.251 1.00 94.88 112 LEU A O 1
ATOM 908 N N . ARG A 1 113 ? 13.901 -2.004 -16.435 1.00 94.81 113 ARG A N 1
ATOM 909 C CA . ARG A 1 113 ? 13.348 -3.103 -15.617 1.00 94.81 113 ARG A CA 1
ATOM 910 C C . ARG A 1 113 ? 13.787 -3.044 -14.156 1.00 94.81 113 ARG A C 1
ATOM 912 O O . ARG A 1 113 ? 13.026 -3.443 -13.278 1.00 94.81 113 ARG A O 1
ATOM 919 N N . ARG A 1 114 ? 15.020 -2.613 -13.866 1.00 93.44 114 ARG A N 1
ATOM 920 C CA . ARG A 1 114 ? 15.465 -2.386 -12.479 1.00 93.44 114 ARG A CA 1
ATOM 921 C C . ARG A 1 114 ? 14.717 -1.219 -11.846 1.00 93.44 114 ARG A C 1
ATOM 923 O O . ARG A 1 114 ? 14.248 -1.373 -10.725 1.00 93.44 114 ARG A O 1
ATOM 930 N N . ARG A 1 115 ? 14.565 -0.104 -12.566 1.00 93.69 115 ARG A N 1
ATOM 931 C CA . ARG A 1 115 ? 13.855 1.084 -12.077 1.00 93.69 115 ARG A CA 1
ATOM 932 C C . ARG A 1 115 ? 12.381 0.790 -11.801 1.00 93.69 115 ARG A C 1
ATOM 934 O O . ARG A 1 115 ? 11.925 1.087 -10.708 1.00 93.69 115 ARG A O 1
ATOM 941 N N . ILE A 1 116 ? 11.693 0.103 -12.717 1.00 95.50 116 ILE A N 1
ATOM 942 C CA . ILE A 1 116 ? 10.309 -0.362 -12.523 1.00 95.50 116 ILE A CA 1
ATOM 943 C C . ILE A 1 116 ? 10.198 -1.176 -11.233 1.00 95.50 116 ILE A C 1
ATOM 945 O O . ILE A 1 116 ? 9.412 -0.827 -10.363 1.00 95.50 116 ILE A O 1
ATOM 949 N N . ARG A 1 117 ? 11.027 -2.214 -11.061 1.00 94.12 117 ARG A N 1
ATOM 950 C CA . ARG A 1 117 ? 10.979 -3.057 -9.855 1.00 94.12 117 ARG A CA 1
ATOM 951 C C . ARG A 1 117 ? 11.278 -2.286 -8.575 1.00 94.12 117 ARG A C 1
ATOM 953 O O . ARG A 1 117 ? 10.640 -2.535 -7.558 1.00 94.12 117 ARG A O 1
ATOM 960 N N . HIS A 1 118 ? 12.248 -1.377 -8.614 1.00 92.81 118 HIS A N 1
ATOM 961 C CA . HIS A 1 118 ? 12.582 -0.538 -7.470 1.00 92.81 118 HIS A CA 1
ATOM 962 C C . HIS A 1 118 ? 11.402 0.369 -7.091 1.00 92.81 118 HIS A C 1
ATOM 964 O O . HIS A 1 118 ? 10.952 0.335 -5.949 1.00 92.81 118 HIS A O 1
ATOM 970 N N . THR A 1 119 ? 10.833 1.104 -8.050 1.00 94.06 119 THR A N 1
ATOM 971 C CA . THR A 1 119 ? 9.693 1.994 -7.797 1.00 94.06 119 THR A CA 1
ATOM 972 C C . THR A 1 119 ? 8.443 1.224 -7.370 1.00 94.06 119 THR A C 1
ATOM 974 O O . THR A 1 119 ? 7.814 1.619 -6.393 1.00 94.06 119 THR A O 1
ATOM 977 N N . SER A 1 120 ? 8.114 0.099 -8.015 1.00 94.56 120 SER A N 1
ATOM 978 C CA . SER A 1 120 ? 6.992 -0.758 -7.606 1.00 94.56 120 SER A CA 1
ATOM 979 C C . SER A 1 120 ? 7.161 -1.272 -6.178 1.00 94.56 120 SER A C 1
ATOM 981 O O . SER A 1 120 ? 6.218 -1.221 -5.398 1.00 94.56 120 SER A O 1
ATOM 983 N N . ARG A 1 121 ? 8.372 -1.687 -5.788 1.00 92.62 121 ARG A N 1
ATOM 984 C CA . ARG A 1 121 ? 8.640 -2.090 -4.402 1.00 92.62 121 ARG A CA 1
ATOM 985 C C . ARG A 1 121 ? 8.478 -0.932 -3.429 1.00 92.62 121 ARG A C 1
ATOM 987 O O . ARG A 1 121 ? 7.942 -1.138 -2.349 1.00 92.62 121 ARG A O 1
ATOM 994 N N . ASN A 1 122 ? 8.924 0.269 -3.789 1.00 91.25 122 ASN A N 1
ATOM 995 C CA . ASN A 1 122 ? 8.742 1.441 -2.936 1.00 91.25 122 ASN A CA 1
ATOM 996 C C . ASN A 1 122 ? 7.261 1.781 -2.750 1.00 91.25 122 ASN A C 1
ATOM 998 O O . ASN A 1 122 ? 6.892 2.222 -1.671 1.00 91.25 122 ASN A O 1
ATOM 1002 N N . VAL A 1 123 ? 6.418 1.552 -3.760 1.00 92.88 123 VAL A N 1
ATOM 1003 C CA . VAL A 1 123 ? 4.960 1.662 -3.615 1.00 92.88 123 VAL A CA 1
ATOM 1004 C C . VAL A 1 123 ? 4.434 0.630 -2.624 1.00 92.88 123 VAL A C 1
ATOM 1006 O O . VAL A 1 123 ? 3.780 1.010 -1.659 1.00 92.88 123 VAL A O 1
ATOM 1009 N N . THR A 1 124 ? 4.780 -0.649 -2.794 1.00 93.00 124 THR A N 1
ATOM 1010 C CA . THR A 1 124 ? 4.368 -1.710 -1.859 1.00 93.00 124 THR A CA 1
ATOM 1011 C C . THR A 1 124 ? 4.845 -1.435 -0.432 1.00 93.00 124 THR A C 1
ATOM 1013 O O . THR A 1 124 ? 4.086 -1.620 0.509 1.00 93.00 124 THR A O 1
ATOM 1016 N N . ARG A 1 125 ? 6.078 -0.942 -0.255 1.00 92.44 125 ARG A N 1
ATOM 1017 C CA . ARG A 1 125 ? 6.615 -0.538 1.054 1.00 92.44 125 ARG A CA 1
ATOM 1018 C C . ARG A 1 125 ? 5.806 0.605 1.667 1.00 92.44 125 ARG A C 1
ATOM 1020 O O . ARG A 1 125 ? 5.474 0.515 2.838 1.00 92.44 125 ARG A O 1
ATOM 1027 N N . THR A 1 126 ? 5.466 1.637 0.889 1.00 92.44 126 THR A N 1
ATOM 1028 C CA . THR A 1 126 ? 4.616 2.742 1.365 1.00 92.44 126 THR A CA 1
ATOM 1029 C C . THR A 1 126 ? 3.233 2.238 1.786 1.00 92.44 126 THR A C 1
ATOM 1031 O O . THR A 1 126 ? 2.765 2.596 2.857 1.00 92.44 126 THR A O 1
ATOM 1034 N N . ILE A 1 127 ? 2.606 1.363 0.996 1.00 91.25 127 ILE A N 1
ATOM 1035 C CA . ILE A 1 127 ? 1.300 0.779 1.338 1.00 91.25 127 ILE A CA 1
ATOM 1036 C C . ILE A 1 127 ? 1.396 -0.074 2.612 1.00 91.25 127 ILE A C 1
ATOM 1038 O O . ILE A 1 127 ? 0.555 0.055 3.497 1.00 91.25 127 ILE A O 1
ATOM 1042 N N . ASN A 1 128 ? 2.423 -0.916 2.744 1.00 93.75 128 ASN A N 1
ATOM 1043 C CA . ASN A 1 128 ? 2.629 -1.725 3.948 1.00 93.75 128 ASN A CA 1
ATOM 1044 C C . ASN A 1 128 ? 2.867 -0.859 5.191 1.00 93.75 128 ASN A C 1
ATOM 1046 O O . ASN A 1 128 ? 2.343 -1.172 6.253 1.00 93.75 128 ASN A O 1
ATOM 1050 N N . ASP A 1 129 ? 3.622 0.230 5.057 1.00 93.81 129 ASP A N 1
ATOM 1051 C CA . ASP A 1 129 ? 3.845 1.194 6.137 1.00 93.81 129 ASP A CA 1
ATOM 1052 C C . ASP A 1 129 ? 2.529 1.860 6.577 1.00 93.81 129 ASP A C 1
ATOM 1054 O O . ASP A 1 129 ? 2.265 1.960 7.772 1.00 93.81 129 ASP A O 1
ATOM 1058 N N . MET A 1 130 ? 1.648 2.214 5.631 1.00 91.81 130 MET A N 1
ATOM 1059 C CA . MET A 1 130 ? 0.299 2.709 5.948 1.00 91.81 130 MET A CA 1
ATOM 1060 C C . MET A 1 130 ? -0.526 1.676 6.727 1.00 91.81 130 MET A C 1
ATOM 1062 O O . MET A 1 130 ? -1.107 2.021 7.754 1.00 91.81 130 MET A O 1
ATOM 1066 N N . HIS A 1 131 ? -0.540 0.409 6.287 1.00 91.94 131 HIS A N 1
ATOM 1067 C CA . HIS A 1 131 ? -1.230 -0.672 7.003 1.00 91.94 131 HIS A CA 1
ATOM 1068 C C . HIS A 1 131 ? -0.680 -0.850 8.422 1.00 91.94 131 HIS A C 1
ATOM 1070 O O . HIS A 1 131 ? -1.451 -0.953 9.369 1.00 91.94 131 HIS A O 1
ATOM 1076 N N . GLN A 1 132 ? 0.647 -0.873 8.580 1.00 94.56 132 GLN A N 1
ATOM 1077 C CA . GLN A 1 132 ? 1.297 -1.079 9.876 1.00 94.56 132 GLN A CA 1
ATOM 1078 C C . GLN A 1 132 ? 1.020 0.068 10.845 1.00 94.56 132 GLN A C 1
ATOM 1080 O O . GLN A 1 132 ? 0.699 -0.183 12.005 1.00 94.56 132 GLN A O 1
ATOM 1085 N N . LYS A 1 133 ? 1.103 1.317 10.378 1.00 94.50 133 LYS A N 1
ATOM 1086 C CA . LYS A 1 133 ? 0.796 2.499 11.194 1.00 94.50 133 LYS A CA 1
ATOM 1087 C C . LYS A 1 133 ? -0.661 2.517 11.626 1.00 94.50 133 LYS A C 1
ATOM 1089 O O . LYS A 1 133 ? -0.933 2.743 12.800 1.00 94.50 133 LYS A O 1
ATOM 1094 N N . LEU A 1 134 ? -1.579 2.227 10.703 1.00 93.94 134 LEU A N 1
ATOM 1095 C CA . LEU A 1 134 ? -3.000 2.149 11.019 1.00 93.94 134 LEU A CA 1
ATOM 1096 C C . LEU A 1 134 ? -3.288 1.019 12.013 1.00 93.94 134 LEU A C 1
ATOM 1098 O O . LEU A 1 134 ? -3.929 1.267 13.025 1.00 93.94 134 LEU A O 1
ATOM 1102 N N . ALA A 1 135 ? -2.774 -0.190 11.777 1.00 93.44 135 ALA A N 1
ATOM 1103 C CA . ALA A 1 135 ? -2.955 -1.322 12.684 1.00 93.44 135 ALA A CA 1
ATOM 1104 C C . ALA A 1 135 ? -2.394 -1.024 14.080 1.00 93.44 135 ALA A C 1
ATOM 1106 O O . ALA A 1 135 ? -3.080 -1.242 15.075 1.00 93.44 135 ALA A O 1
ATOM 1107 N N . SER A 1 136 ? -1.183 -0.461 14.152 1.00 93.31 136 SER A N 1
ATOM 1108 C CA . SER A 1 136 ? -0.569 -0.046 15.414 1.00 93.31 136 SER A CA 1
ATOM 1109 C C . SER A 1 136 ? -1.436 0.979 16.140 1.00 93.31 136 SER A C 1
ATOM 1111 O O . SER A 1 136 ? -1.660 0.845 17.340 1.00 93.31 136 SER A O 1
ATOM 1113 N N . TRP A 1 137 ? -1.945 1.984 15.425 1.00 93.94 137 TRP A N 1
ATOM 1114 C CA . TRP A 1 137 ? -2.808 3.003 16.009 1.00 93.94 137 TRP A CA 1
ATOM 1115 C C . TRP A 1 137 ? -4.130 2.401 16.501 1.00 93.94 137 TRP A C 1
ATOM 1117 O O . TRP A 1 137 ? -4.491 2.606 17.655 1.00 93.94 137 TRP A O 1
ATOM 1127 N N . LEU A 1 138 ? -4.806 1.580 15.696 1.00 93.81 138 LEU A N 1
ATOM 1128 C CA . LEU A 1 138 ? -6.052 0.914 16.085 1.00 93.81 138 LEU A CA 1
ATOM 1129 C C . LEU A 1 138 ? -5.871 0.045 17.329 1.00 93.81 138 LEU A C 1
ATOM 1131 O O . LEU A 1 138 ? -6.637 0.178 18.275 1.00 93.81 138 LEU A O 1
ATOM 1135 N N . SER A 1 139 ? -4.816 -0.775 17.363 1.00 92.12 139 SER A N 1
ATOM 1136 C CA . SER A 1 139 ? -4.522 -1.660 18.498 1.00 92.12 139 SER A CA 1
ATOM 1137 C C . SER A 1 139 ? -4.209 -0.920 19.802 1.00 92.12 139 SER A C 1
ATOM 1139 O O . SER A 1 139 ? -4.386 -1.475 20.882 1.00 92.12 139 SER A O 1
ATOM 1141 N N . ALA A 1 140 ? -3.755 0.333 19.717 1.00 91.75 140 ALA A N 1
ATOM 1142 C CA . ALA A 1 140 ? -3.529 1.166 20.891 1.00 91.75 140 ALA A CA 1
ATOM 1143 C C . ALA A 1 140 ? -4.830 1.808 21.410 1.00 91.75 140 ALA A C 1
ATOM 1145 O O . ALA A 1 140 ? -4.982 1.973 22.618 1.00 91.75 140 ALA A O 1
ATOM 1146 N N . HIS A 1 141 ? -5.769 2.149 20.518 1.00 92.12 141 HIS A N 1
ATOM 1147 C CA . HIS A 1 141 ? -6.930 2.990 20.841 1.00 92.12 141 HIS A CA 1
ATOM 1148 C C . HIS A 1 141 ? -8.263 2.243 20.954 1.00 92.12 141 HIS A C 1
ATOM 1150 O O . HIS A 1 141 ? -9.203 2.812 21.507 1.00 92.12 141 HIS A O 1
ATOM 1156 N N . TYR A 1 142 ? -8.359 1.022 20.425 1.00 94.00 142 TYR A N 1
ATOM 1157 C CA . TYR A 1 142 ? -9.588 0.232 20.394 1.00 94.00 142 TYR A CA 1
ATOM 1158 C C . TYR A 1 142 ? -9.352 -1.200 20.863 1.00 94.00 142 TYR A C 1
ATOM 1160 O O . TYR A 1 142 ? -8.334 -1.816 20.549 1.00 94.00 142 TYR A O 1
ATOM 1168 N N . TYR A 1 143 ? -10.333 -1.725 21.592 1.00 93.44 143 TYR A N 1
ATOM 1169 C CA . TYR A 1 143 ? -10.374 -3.097 22.078 1.00 93.44 143 TYR A CA 1
ATOM 117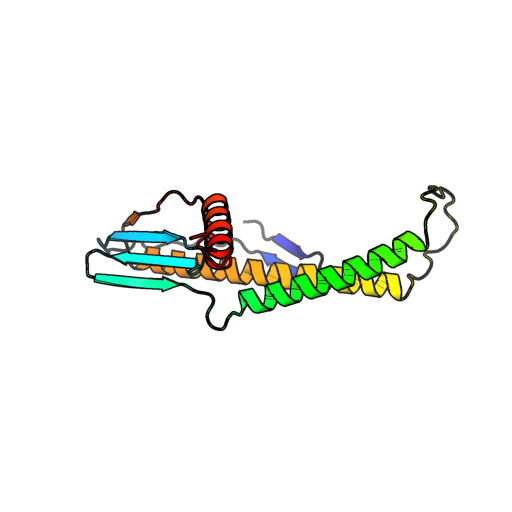0 C C . TYR A 1 143 ? -10.860 -4.037 20.981 1.00 93.44 143 TYR A C 1
ATOM 1172 O O . TYR A 1 143 ? -10.221 -5.044 20.685 1.00 93.44 143 TYR A O 1
ATOM 1180 N N . ASN A 1 144 ? -11.971 -3.659 20.343 1.00 93.44 144 ASN A N 1
ATOM 1181 C CA . ASN A 1 144 ? -12.551 -4.389 19.226 1.00 93.44 144 ASN A CA 1
ATOM 1182 C C . ASN A 1 144 ? -12.545 -3.520 17.971 1.00 93.44 144 ASN A C 1
ATOM 1184 O O . ASN A 1 144 ? -13.001 -2.376 17.979 1.00 93.44 144 ASN A O 1
ATOM 1188 N N . VAL A 1 145 ? -12.065 -4.107 16.879 1.00 94.31 145 VAL A N 1
ATOM 1189 C CA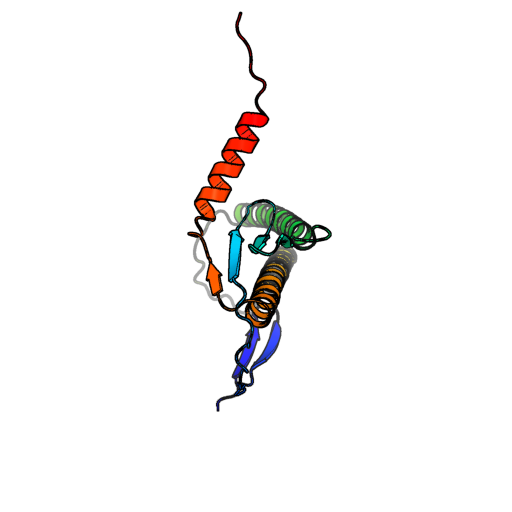 . VAL A 1 145 ? -12.089 -3.513 15.545 1.00 94.31 145 VAL A CA 1
ATOM 1190 C C . VAL A 1 145 ? -12.959 -4.399 14.663 1.00 94.31 145 VAL A C 1
ATOM 1192 O O . VAL A 1 145 ? -12.575 -5.519 14.331 1.00 94.31 145 VAL A O 1
ATOM 1195 N N . LEU A 1 146 ? -14.143 -3.913 14.305 1.00 94.38 146 LEU A N 1
ATOM 1196 C CA . LEU A 1 146 ? -15.073 -4.615 13.430 1.00 94.38 146 LEU A CA 1
ATOM 1197 C C . LEU A 1 146 ? -14.633 -4.425 11.978 1.00 94.38 146 LEU A C 1
ATOM 1199 O O . LEU A 1 146 ? -14.503 -3.296 11.496 1.00 94.38 146 LEU A O 1
ATOM 1203 N N . LEU A 1 147 ? -14.396 -5.541 11.293 1.00 90.50 147 LEU A N 1
ATOM 1204 C CA . LEU A 1 147 ? -13.942 -5.569 9.910 1.00 90.50 147 LEU A CA 1
ATOM 1205 C C . LEU A 1 147 ? -15.046 -6.161 9.019 1.00 90.50 147 LEU A C 1
ATOM 1207 O O . LEU A 1 147 ? -15.469 -7.291 9.271 1.00 90.50 147 LEU A O 1
ATOM 1211 N N . PRO A 1 148 ? -15.510 -5.447 7.981 1.00 87.44 148 PRO A N 1
ATOM 1212 C CA . PRO A 1 148 ? -16.406 -5.997 6.982 1.00 87.44 148 PRO A CA 1
ATOM 1213 C C . PRO A 1 148 ? -15.643 -6.970 6.081 1.00 87.44 148 PRO A C 1
ATOM 1215 O O . PRO A 1 148 ? -14.409 -7.018 6.055 1.00 87.44 148 PRO A O 1
ATOM 1218 N N . SER A 1 149 ? -16.381 -7.737 5.284 1.00 85.88 149 SER A N 1
ATOM 1219 C CA . SER A 1 149 ? -15.778 -8.547 4.230 1.00 85.88 149 SER A CA 1
ATOM 1220 C C . SER A 1 149 ? -15.073 -7.649 3.207 1.00 85.88 149 SER A C 1
ATOM 1222 O O . SER A 1 149 ? -15.710 -6.888 2.478 1.00 85.88 149 SER A O 1
ATOM 1224 N N . PHE A 1 150 ? -13.749 -7.767 3.119 1.00 78.44 150 PHE A N 1
ATOM 1225 C CA . PHE A 1 150 ? -12.923 -7.028 2.164 1.00 78.44 150 PHE A CA 1
ATOM 1226 C C . PHE A 1 150 ? -13.052 -7.614 0.749 1.00 78.44 150 PHE A C 1
ATOM 1228 O O . PHE A 1 150 ? -12.223 -8.408 0.312 1.00 78.44 150 PHE A O 1
ATOM 1235 N N . GLN A 1 151 ? -14.070 -7.204 -0.005 1.00 81.81 151 GLN A N 1
ATOM 1236 C CA . GLN A 1 151 ? -14.253 -7.592 -1.412 1.00 81.81 151 GLN A CA 1
ATOM 1237 C C . GLN A 1 151 ? -13.579 -6.589 -2.360 1.00 81.81 151 GLN A C 1
ATOM 1239 O O . GLN A 1 151 ? -14.204 -6.031 -3.260 1.00 81.81 151 GLN A O 1
ATOM 1244 N N . THR A 1 152 ? -12.287 -6.321 -2.154 1.00 78.69 152 THR A N 1
ATOM 1245 C CA . THR A 1 152 ? -11.574 -5.216 -2.829 1.00 78.69 152 THR A CA 1
ATOM 1246 C C . THR A 1 152 ? -11.642 -5.290 -4.356 1.00 78.69 152 THR A C 1
ATOM 1248 O O . THR A 1 152 ? -11.855 -4.265 -5.001 1.00 78.69 152 THR A O 1
ATOM 1251 N N . SER A 1 153 ? -11.530 -6.485 -4.946 1.00 81.25 153 SER A N 1
ATOM 1252 C CA . SER A 1 153 ? -11.679 -6.683 -6.395 1.00 81.25 153 SER A CA 1
ATOM 1253 C C . SER A 1 153 ? -13.063 -6.270 -6.899 1.00 81.25 153 SER A C 1
ATOM 1255 O O . SER A 1 153 ? -13.167 -5.531 -7.876 1.00 81.25 153 SER A O 1
ATOM 1257 N N . GLU A 1 154 ? -14.122 -6.696 -6.209 1.00 85.31 154 GLU A N 1
ATOM 1258 C CA . GLU A 1 154 ? -15.503 -6.364 -6.571 1.00 85.31 154 GLU A CA 1
ATOM 1259 C C . GLU A 1 154 ? -15.801 -4.880 -6.349 1.00 85.31 154 GLU A C 1
ATOM 1261 O O . GLU A 1 154 ? -16.498 -4.265 -7.150 1.00 85.31 154 GLU A O 1
ATOM 1266 N N . MET A 1 155 ? -15.262 -4.280 -5.284 1.00 83.75 155 MET A N 1
ATOM 1267 C CA . MET A 1 155 ? -15.386 -2.844 -5.025 1.00 83.75 155 MET A CA 1
ATOM 1268 C C . MET A 1 155 ? -14.750 -2.015 -6.142 1.00 83.75 155 MET A C 1
ATOM 1270 O O . MET A 1 155 ? -15.343 -1.041 -6.601 1.00 83.75 155 MET A O 1
ATOM 1274 N N . VAL A 1 156 ? -13.552 -2.400 -6.596 1.00 83.88 156 VAL A N 1
ATOM 1275 C CA . VAL A 1 156 ? -12.869 -1.723 -7.707 1.00 83.88 156 VAL A CA 1
ATOM 1276 C C . VAL A 1 156 ? -13.657 -1.900 -9.000 1.00 83.88 156 VAL A C 1
ATOM 1278 O O . VAL A 1 156 ? -13.833 -0.931 -9.732 1.00 83.88 156 VAL A O 1
ATOM 1281 N N . GLN A 1 157 ? -14.159 -3.106 -9.273 1.00 86.75 157 GLN A N 1
ATOM 1282 C CA . GLN A 1 157 ? -14.961 -3.364 -10.464 1.00 86.75 157 GLN A CA 1
ATOM 1283 C C . GLN A 1 157 ? -16.240 -2.521 -10.477 1.00 86.75 157 GLN A C 1
ATOM 1285 O O . GLN A 1 157 ? -16.492 -1.844 -11.469 1.00 86.75 157 GLN A O 1
ATOM 1290 N N . ARG A 1 158 ? -16.994 -2.500 -9.371 1.00 86.00 158 ARG A N 1
ATOM 1291 C CA . ARG A 1 158 ? -18.184 -1.650 -9.215 1.00 86.00 158 ARG A CA 1
ATOM 1292 C C . ARG A 1 158 ? -17.853 -0.179 -9.433 1.00 86.00 158 ARG A C 1
ATOM 1294 O O . ARG A 1 158 ? -18.455 0.454 -10.286 1.00 86.00 158 ARG A O 1
ATOM 1301 N N . HIS A 1 159 ? -16.803 0.319 -8.780 1.00 85.81 159 HIS A N 1
ATOM 1302 C CA . HIS A 1 159 ? -16.393 1.712 -8.934 1.00 85.81 159 HIS A CA 1
ATOM 1303 C C . HIS A 1 159 ? -16.054 2.089 -10.383 1.00 85.81 159 HIS A C 1
ATOM 1305 O O . HIS A 1 159 ? -16.351 3.198 -10.817 1.00 85.81 159 HIS A O 1
ATOM 1311 N N . LEU A 1 160 ? -15.421 1.188 -11.139 1.00 86.75 160 LEU A N 1
ATOM 1312 C CA . LEU A 1 160 ? -15.130 1.421 -12.554 1.00 86.75 160 LEU A CA 1
ATOM 1313 C C . LEU A 1 160 ? -16.402 1.460 -13.409 1.00 86.75 160 LEU A C 1
ATOM 1315 O O . LEU A 1 160 ? -16.462 2.268 -14.333 1.00 86.75 160 LEU A O 1
ATOM 1319 N N . VAL A 1 161 ? -17.395 0.616 -13.104 1.00 86.50 161 VAL A N 1
ATOM 1320 C CA . VAL A 1 161 ? -18.708 0.646 -13.769 1.00 86.50 161 VAL A CA 1
ATOM 1321 C C . VAL A 1 161 ? -19.409 1.969 -13.478 1.00 86.50 161 VAL A C 1
ATOM 1323 O O . VAL A 1 161 ? -19.784 2.651 -14.425 1.00 86.50 161 VAL A O 1
ATOM 1326 N N . ASP A 1 162 ? -19.487 2.373 -12.209 1.00 85.69 162 ASP A N 1
ATOM 1327 C CA . ASP A 1 162 ? -20.165 3.607 -11.791 1.00 85.69 162 ASP A CA 1
ATOM 1328 C C . ASP A 1 162 ? -19.564 4.845 -12.478 1.00 85.69 162 ASP A C 1
ATOM 1330 O O . ASP A 1 162 ? -20.269 5.691 -13.025 1.00 85.69 162 ASP A O 1
ATOM 1334 N N . VAL A 1 163 ? -18.229 4.926 -12.521 1.00 84.81 163 VAL A N 1
ATOM 1335 C CA . VAL A 1 163 ? -17.520 6.023 -13.198 1.00 84.81 163 VAL A CA 1
ATOM 1336 C C . VAL A 1 163 ? -17.781 6.020 -14.707 1.00 84.81 163 VAL A C 1
ATOM 1338 O O . VAL A 1 163 ? -17.857 7.087 -15.313 1.00 84.81 163 VAL A O 1
ATOM 1341 N N . ALA A 1 164 ? -17.907 4.846 -15.330 1.00 83.75 164 ALA A N 1
ATOM 1342 C CA . ALA A 1 164 ? -18.205 4.742 -16.754 1.00 83.75 164 ALA A CA 1
ATOM 1343 C C . ALA A 1 164 ? -19.653 5.148 -17.071 1.00 83.75 164 ALA A C 1
ATOM 1345 O O . ALA A 1 164 ? -19.877 5.829 -18.070 1.00 83.75 164 ALA A O 1
ATOM 1346 N N . THR A 1 165 ? -20.615 4.778 -16.220 1.00 82.19 165 THR A N 1
ATOM 1347 C CA . THR A 1 165 ? -22.032 5.135 -16.391 1.00 82.19 165 THR A CA 1
ATOM 1348 C C . THR A 1 165 ? -22.294 6.620 -16.164 1.00 82.19 165 THR A C 1
ATOM 1350 O O . THR A 1 165 ? -23.070 7.215 -16.909 1.00 82.19 165 THR A O 1
ATOM 1353 N N . ASP A 1 166 ? -21.608 7.242 -15.202 1.00 77.56 166 ASP A N 1
ATOM 1354 C CA . ASP A 1 166 ? -21.691 8.690 -14.965 1.00 77.56 166 ASP A CA 1
ATOM 1355 C C . ASP A 1 166 ? -21.072 9.506 -16.116 1.00 77.56 166 ASP A C 1
ATOM 1357 O O . ASP A 1 166 ? -21.453 10.653 -16.349 1.00 77.56 166 ASP A O 1
ATOM 1361 N N . ALA A 1 167 ? -20.118 8.928 -16.854 1.00 71.69 167 ALA A N 1
ATOM 1362 C CA . ALA A 1 167 ? -19.453 9.581 -17.983 1.00 71.69 167 ALA A CA 1
ATOM 1363 C C . ALA A 1 167 ? -20.239 9.495 -19.306 1.00 71.69 167 ALA A C 1
ATOM 1365 O O . ALA A 1 167 ? -19.905 10.203 -20.258 1.00 71.69 167 ALA A O 1
ATOM 1366 N N . THR A 1 168 ? -21.269 8.647 -19.394 1.00 61.94 168 THR A N 1
ATOM 1367 C CA . THR A 1 168 ? -22.162 8.574 -20.560 1.00 61.94 168 THR A CA 1
ATOM 1368 C C . THR A 1 168 ? -23.329 9.556 -20.414 1.00 61.94 168 THR A C 1
ATOM 1370 O O . THR A 1 168 ? -24.127 9.402 -19.488 1.00 61.94 168 THR A O 1
ATOM 1373 N N . PRO A 1 169 ? -23.496 10.545 -21.316 1.00 55.69 169 PRO A N 1
ATOM 1374 C CA . PRO A 1 169 ? -24.670 11.410 -21.297 1.00 55.69 169 PRO A CA 1
ATOM 1375 C C . PRO A 1 169 ? -25.929 10.563 -21.500 1.00 55.69 169 PRO A C 1
ATOM 1377 O O . PRO A 1 169 ? -26.000 9.781 -22.452 1.00 55.69 169 PRO A O 1
ATOM 1380 N N . ARG A 1 170 ? -26.941 10.725 -20.640 1.00 56.38 170 ARG A N 1
ATOM 1381 C CA . ARG A 1 170 ? -28.279 10.183 -20.908 1.00 56.38 170 ARG A CA 1
ATOM 1382 C C . ARG A 1 170 ? -28.833 10.876 -22.150 1.00 56.38 170 ARG A C 1
ATOM 1384 O O . ARG A 1 170 ? -29.299 12.009 -22.073 1.00 56.38 170 ARG A O 1
ATOM 1391 N N . VAL A 1 171 ? -28.770 10.200 -23.293 1.00 53.00 171 VAL A N 1
ATOM 1392 C CA . VAL A 1 171 ? -29.538 10.590 -24.475 1.00 53.00 171 VAL A CA 1
ATOM 1393 C C . VAL A 1 171 ? -30.995 10.267 -24.154 1.00 53.00 171 VAL A C 1
ATOM 1395 O O . VAL A 1 171 ? -31.411 9.113 -24.218 1.00 53.00 171 VAL A O 1
ATOM 1398 N N . TYR A 1 172 ? -31.751 11.275 -23.724 1.00 50.75 172 TYR A N 1
ATOM 1399 C CA . TYR A 1 172 ? -33.204 11.177 -23.667 1.00 50.75 172 TYR A CA 1
ATOM 1400 C C . TYR A 1 172 ? -33.715 11.231 -25.107 1.00 50.75 172 TYR A C 1
ATOM 1402 O O . TYR A 1 172 ? -33.607 12.263 -25.766 1.00 50.75 172 TYR A O 1
ATOM 1410 N N . ILE A 1 173 ? -34.204 10.098 -25.607 1.00 50.38 173 ILE A N 1
ATOM 1411 C CA . ILE A 1 173 ? -34.964 10.043 -26.855 1.00 50.38 173 ILE A CA 1
ATOM 1412 C C . ILE A 1 173 ? -36.400 10.403 -26.462 1.00 50.38 173 ILE A C 1
ATOM 1414 O O . ILE A 1 173 ? -37.014 9.671 -25.684 1.00 50.38 173 ILE A O 1
ATOM 1418 N N . GLY A 1 174 ? -36.842 11.586 -26.890 1.00 53.62 174 GLY A N 1
ATOM 1419 C CA . GLY A 1 174 ? -38.225 12.053 -26.760 1.00 53.62 174 GLY A CA 1
ATOM 1420 C C . GLY A 1 174 ? -39.140 11.438 -27.805 1.00 53.62 174 GLY A C 1
ATOM 1421 O O . GLY A 1 174 ? -38.615 10.972 -28.842 1.00 53.62 174 GLY A O 1
#

Radius of gyration: 24.64 Å; chains: 1; bounding box: 72×38×65 Å

Foldseek 3Di:
DDWDWDADPLGDIDIDDDDDDDDDAAPDAWEWEWDQAPQFRIWIGTPVGDTDTHHDPPCPLVVLVVVLVVLVVVLVVLVVVVCVVPVDPPPPPDCDDDDPDDDPSRVVSVVSVSVSVVSVVVSVVVVVVSVVVVVVVCRNHHPYYHYDPCPVVVNVVVVVVVVVVVPDDPPPDD

Secondary structure (DSSP, 8-state):
---EEEE-TTS-EEEE-------PPP----EEEEEE-SSSSEEEE-TTS-EEEE--GGGHHHHHHHHHHHHHHHHHHHHHHHHHT-----------SS-PPPPHHHHHHHHHHHHHHHHHHHHHHHHHHHHHHHHHHHHHH-SEEE-----HHHHHHHHHHHHHHHTS------

pLDDT: mean 86.37, std 11.56, range [50.38, 97.38]

InterPro domains:
  IPR051491 Site-specific recombinase/transposase-related [PTHR36172] (11-159)

Sequence (174 aa):
MSIRLQRLREGEYFIIVPQKKAFTRSETTRVCAIDPGVRNFVTVYDPEGRAFSVNDSGSTVKKKFKAVDAMKFTLAGLDKESKAKHPDKVPTKRKRGGRKSKTKKHRQRYRLRRRIRHTSRNVTRTINDMHQKLASWLSAHYYNVLLPSFQTSEMVQRHLVDVATDATPRVYIG

Organism: NCBI:txid2107226